Protein AF-A0AAF0WCH6-F1 (afdb_monomer_lite)

InterPro domains:
  IPR052035 Zinc finger BED domain-containing [PTHR46481] (7-93)

Secondary structure (DSSP, 8-state):
----------------HHHHHHHHHHHHHHTT--GGGGG-HHHHHHHHHH-TT-----HHHHHHHHHHHHHHHHHHHHHHHHT--S--------

Sequence (94 aa):
MGSSSGGLTVRNGMFDPKIFRDLVTSAMIRHNLPLKFVEYEGIREAFLYAHPQATLVSRNTLRADILACYKSERKKLFNMLQNFSGRVCLTSDQ

Radius of gyration: 18.26 Å; chains: 1; bounding box: 48×44×44 Å

Foldseek 3Di:
DDPPPPPPPPPPDPDDLVVVLVVVLVVCVVVVNDLCQLVPPVNVVVQCVVPVPNPSDHSVRSVVVNVVVVVVVVVVVVVVVVPDPDDDDDDDDD

Organism: Daucus carota subsp. sativus (NCBI:txid79200)

Structure (mmCIF, N/CA/C/O backbone):
data_AF-A0AAF0WCH6-F1
#
_entry.id   AF-A0AAF0WCH6-F1
#
loop_
_atom_site.group_PDB
_atom_site.id
_atom_site.type_symbol
_atom_site.label_atom_id
_atom_site.label_alt_id
_atom_site.label_comp_id
_atom_site.label_asym_id
_atom_site.label_entity_id
_atom_site.label_seq_id
_atom_site.pdbx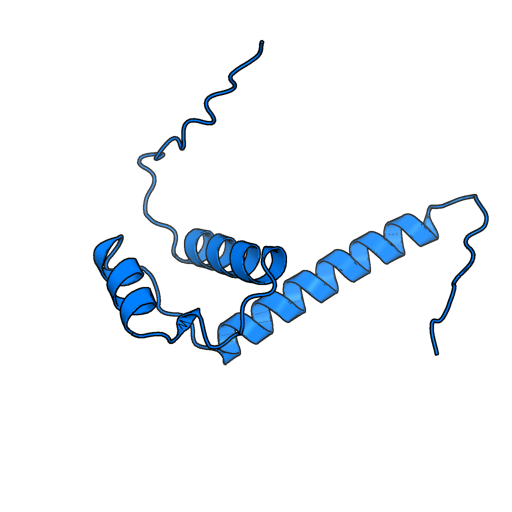_PDB_ins_code
_atom_site.Cartn_x
_atom_site.Cartn_y
_atom_site.Cartn_z
_atom_site.occupancy
_atom_site.B_iso_or_equiv
_atom_site.auth_seq_id
_atom_site.auth_comp_id
_atom_site.auth_asym_id
_atom_site.auth_atom_id
_atom_site.pdbx_PDB_model_num
ATOM 1 N N . MET A 1 1 ? -5.335 35.608 -8.524 1.00 36.94 1 MET A N 1
ATOM 2 C CA . MET A 1 1 ? -5.463 34.263 -9.121 1.00 36.94 1 MET A CA 1
ATOM 3 C C . MET A 1 1 ? -4.151 33.535 -8.892 1.00 36.94 1 MET A C 1
ATOM 5 O O . MET A 1 1 ? -3.161 33.866 -9.528 1.00 36.94 1 MET A O 1
ATOM 9 N N . GLY A 1 2 ? -4.105 32.672 -7.876 1.00 39.06 2 GLY A N 1
ATOM 10 C CA . GLY A 1 2 ? -2.899 31.940 -7.500 1.00 39.06 2 GLY A CA 1
ATOM 11 C C . GLY A 1 2 ? -2.808 30.642 -8.286 1.00 39.06 2 GLY A C 1
ATOM 12 O O . GLY A 1 2 ? -3.455 29.665 -7.927 1.00 39.06 2 GLY A O 1
ATOM 13 N N . SER A 1 3 ? -2.011 30.634 -9.349 1.00 43.69 3 SER A N 1
ATOM 14 C CA . SER A 1 3 ? -1.589 29.395 -9.997 1.00 43.69 3 SER A CA 1
ATOM 15 C C . SER A 1 3 ? -0.369 28.874 -9.247 1.00 43.69 3 SER A C 1
ATOM 17 O O . SER A 1 3 ? 0.770 29.190 -9.582 1.00 43.69 3 SER A O 1
ATOM 19 N N . SER A 1 4 ? -0.605 28.109 -8.182 1.00 43.50 4 SER A N 1
ATOM 20 C CA . SER A 1 4 ? 0.439 27.296 -7.564 1.00 43.50 4 SER A CA 1
ATOM 21 C C . SER A 1 4 ? 0.724 26.119 -8.489 1.00 43.50 4 SER A C 1
ATOM 23 O O . SER A 1 4 ? 0.128 25.050 -8.370 1.00 43.50 4 SER A O 1
ATOM 25 N N . SER A 1 5 ? 1.631 26.339 -9.437 1.00 47.66 5 SER A N 1
ATOM 26 C CA . SER A 1 5 ? 2.309 25.276 -10.167 1.00 47.66 5 SER A CA 1
ATOM 27 C C . SER A 1 5 ? 3.061 24.429 -9.146 1.00 47.66 5 SER A C 1
ATOM 29 O O . SER A 1 5 ? 4.169 24.765 -8.730 1.00 47.66 5 SER A O 1
ATOM 31 N N . GLY A 1 6 ? 2.418 23.356 -8.686 1.00 45.75 6 GLY A N 1
ATOM 32 C CA . GLY A 1 6 ? 3.041 22.307 -7.894 1.00 45.75 6 GLY A CA 1
ATOM 33 C C . GLY A 1 6 ? 4.069 21.597 -8.759 1.00 45.75 6 GLY A C 1
ATOM 34 O O . GLY A 1 6 ? 3.779 20.560 -9.348 1.00 45.75 6 GLY A O 1
ATOM 35 N N . GLY A 1 7 ? 5.252 22.197 -8.882 1.00 34.41 7 GLY A N 1
ATOM 36 C CA . GLY A 1 7 ? 6.397 21.577 -9.519 1.00 34.41 7 GLY A CA 1
ATOM 37 C C . GLY A 1 7 ? 6.696 20.273 -8.796 1.00 34.41 7 GLY A C 1
ATOM 38 O O . GLY A 1 7 ? 7.090 20.276 -7.628 1.00 34.41 7 GLY A O 1
ATOM 39 N N . LEU A 1 8 ? 6.495 19.153 -9.489 1.00 45.25 8 LEU A N 1
ATOM 40 C CA . LEU A 1 8 ? 7.072 17.874 -9.108 1.00 45.25 8 LEU A CA 1
ATOM 41 C C . LEU A 1 8 ? 8.585 18.049 -9.202 1.00 45.25 8 LEU A C 1
ATOM 43 O O . LEU A 1 8 ? 9.195 17.856 -10.249 1.00 45.25 8 LEU A O 1
ATOM 47 N N . THR A 1 9 ? 9.186 18.508 -8.108 1.00 42.69 9 THR A N 1
ATOM 48 C CA . THR A 1 9 ? 10.633 18.487 -7.949 1.00 42.69 9 THR A CA 1
ATOM 49 C C . THR A 1 9 ? 11.045 17.020 -8.006 1.00 42.69 9 THR A C 1
ATOM 51 O O . THR A 1 9 ? 10.886 16.282 -7.035 1.00 42.69 9 THR A O 1
ATOM 54 N N . VAL A 1 10 ? 11.534 16.568 -9.166 1.00 54.12 10 VAL A N 1
ATOM 55 C CA . VAL A 1 10 ? 12.361 15.363 -9.254 1.00 54.12 10 VAL A CA 1
ATOM 56 C C . VAL A 1 10 ? 13.612 15.699 -8.462 1.00 54.12 10 VAL A C 1
ATOM 58 O O . VAL A 1 10 ? 14.559 16.324 -8.933 1.00 54.12 10 VAL A O 1
ATOM 61 N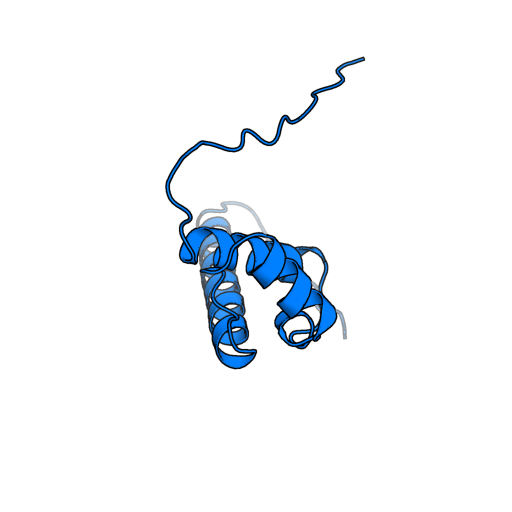 N . ARG A 1 11 ? 13.552 15.388 -7.171 1.00 56.75 11 ARG A N 1
ATOM 62 C CA . ARG A 1 11 ? 14.722 15.371 -6.313 1.00 56.75 11 ARG A CA 1
ATOM 63 C C . ARG A 1 11 ? 15.602 14.287 -6.912 1.00 56.75 11 ARG A C 1
ATOM 65 O O . ARG A 1 11 ? 15.167 13.143 -6.995 1.00 56.75 11 ARG A O 1
ATOM 72 N N . ASN A 1 12 ? 16.804 14.651 -7.342 1.00 62.75 12 ASN A N 1
ATOM 73 C CA . ASN A 1 12 ? 17.848 13.742 -7.816 1.00 62.75 12 ASN A CA 1
ATOM 74 C C . ASN A 1 12 ? 18.389 12.861 -6.661 1.00 62.75 12 ASN A C 1
ATOM 76 O O . ASN A 1 12 ? 19.590 12.775 -6.423 1.00 62.75 12 ASN A O 1
ATOM 80 N N . GLY A 1 13 ? 17.488 12.271 -5.877 1.00 60.22 13 GLY A N 1
ATOM 81 C CA . GLY A 1 13 ? 17.762 11.311 -4.824 1.00 60.22 13 GLY A CA 1
ATOM 82 C C . GLY A 1 13 ? 17.524 9.917 -5.378 1.00 60.22 13 GLY A C 1
ATOM 83 O O . GLY A 1 13 ? 16.604 9.711 -6.166 1.00 60.22 13 GLY A O 1
ATOM 84 N N . MET A 1 14 ? 18.384 8.984 -4.990 1.00 72.12 14 MET A N 1
ATOM 85 C CA . MET A 1 14 ? 18.286 7.565 -5.324 1.00 72.12 14 MET A CA 1
ATOM 86 C C . MET A 1 14 ? 16.830 7.085 -5.279 1.00 72.12 14 MET A C 1
ATOM 88 O O . MET A 1 14 ? 16.105 7.382 -4.329 1.00 72.12 14 MET A O 1
ATOM 92 N N . PHE A 1 15 ? 16.405 6.367 -6.318 1.00 78.19 15 PHE A N 1
ATOM 93 C CA . PHE A 1 15 ? 15.077 5.773 -6.365 1.00 78.19 15 PHE A CA 1
ATOM 94 C C . PHE A 1 15 ? 14.869 4.881 -5.139 1.00 78.19 15 PHE A C 1
ATOM 96 O O . PHE A 1 15 ? 15.588 3.899 -4.953 1.00 78.19 15 PHE A O 1
ATOM 103 N N . ASP A 1 16 ? 13.883 5.226 -4.313 1.00 83.50 16 ASP A N 1
ATOM 104 C CA . ASP A 1 16 ? 13.478 4.398 -3.186 1.00 83.50 16 ASP A CA 1
ATOM 105 C C . ASP A 1 16 ? 12.229 3.587 -3.583 1.00 83.50 16 ASP A C 1
ATOM 107 O O . ASP A 1 16 ? 11.136 4.160 -3.721 1.00 83.50 16 ASP A O 1
ATOM 111 N N . PRO A 1 17 ? 12.348 2.255 -3.752 1.00 82.00 17 PRO A N 1
ATOM 112 C CA . PRO A 1 17 ? 11.218 1.400 -4.103 1.00 82.00 17 PRO A CA 1
ATOM 113 C C . PRO A 1 17 ? 10.096 1.457 -3.059 1.00 82.00 17 PRO A C 1
ATOM 115 O O . PRO A 1 17 ? 8.929 1.238 -3.398 1.00 82.00 17 PRO A O 1
ATOM 118 N N . LYS A 1 18 ? 10.409 1.788 -1.800 1.00 83.25 18 LYS A N 1
ATOM 119 C CA . LYS A 1 18 ? 9.408 1.955 -0.749 1.00 83.25 18 LYS A CA 1
ATOM 120 C C . LYS A 1 18 ? 8.568 3.210 -0.975 1.00 83.25 18 LYS A C 1
ATOM 122 O O . LYS A 1 18 ? 7.347 3.134 -0.872 1.00 83.25 18 LYS A O 1
ATOM 127 N N . ILE A 1 19 ? 9.189 4.338 -1.326 1.00 85.94 19 ILE A N 1
ATOM 128 C CA . ILE A 1 19 ? 8.462 5.587 -1.612 1.00 85.94 19 ILE A CA 1
ATOM 129 C C . ILE A 1 19 ? 7.555 5.395 -2.829 1.00 85.94 19 ILE A C 1
ATOM 131 O O . ILE A 1 19 ? 6.386 5.777 -2.797 1.00 85.94 19 ILE A O 1
ATOM 135 N N . PHE A 1 20 ? 8.064 4.748 -3.879 1.00 86.56 20 PHE A N 1
ATOM 136 C CA . PHE A 1 20 ? 7.269 4.407 -5.057 1.00 86.56 20 PHE A CA 1
ATOM 137 C C . PHE A 1 20 ? 6.038 3.558 -4.694 1.00 86.56 20 PHE A C 1
ATOM 139 O O . PHE A 1 20 ? 4.914 3.880 -5.082 1.00 86.56 20 PHE A O 1
ATOM 146 N N . ARG A 1 21 ? 6.229 2.513 -3.883 1.00 86.00 21 ARG A N 1
ATOM 147 C CA . ARG A 1 21 ? 5.144 1.648 -3.403 1.00 86.00 21 ARG A CA 1
ATOM 148 C C . ARG A 1 21 ? 4.113 2.403 -2.563 1.00 86.00 21 ARG A C 1
ATOM 150 O O . ARG A 1 21 ? 2.913 2.200 -2.759 1.00 86.00 21 ARG A O 1
ATOM 157 N N . ASP A 1 22 ? 4.555 3.281 -1.666 1.00 86.44 22 ASP A N 1
ATOM 158 C CA . ASP A 1 22 ? 3.668 4.096 -0.830 1.00 86.44 22 ASP A CA 1
ATOM 159 C C . ASP A 1 22 ? 2.827 5.061 -1.698 1.00 86.44 22 ASP A C 1
ATOM 161 O O . ASP A 1 22 ? 1.624 5.215 -1.469 1.00 86.44 22 ASP A O 1
ATOM 165 N N . LEU A 1 23 ? 3.414 5.641 -2.755 1.00 87.62 23 LEU A N 1
ATOM 166 C CA . LEU A 1 23 ? 2.704 6.489 -3.724 1.00 87.62 23 LEU A CA 1
ATOM 167 C C . LEU A 1 23 ? 1.640 5.714 -4.512 1.00 87.62 23 LEU A C 1
ATOM 169 O O . LEU A 1 23 ? 0.498 6.169 -4.601 1.00 87.62 23 LEU A O 1
ATOM 173 N N . VAL A 1 24 ? 1.983 4.536 -5.042 1.00 87.56 24 VAL A N 1
ATOM 174 C CA . VAL A 1 24 ? 1.031 3.676 -5.769 1.00 87.56 24 VAL A CA 1
ATOM 175 C C . VAL A 1 24 ? -0.113 3.247 -4.850 1.00 87.56 24 VAL A C 1
ATOM 177 O O . VAL A 1 24 ? -1.281 3.368 -5.216 1.00 87.56 24 VAL A O 1
ATOM 180 N N . THR A 1 25 ? 0.200 2.820 -3.626 1.00 87.25 25 THR A N 1
ATOM 181 C CA . THR A 1 25 ? -0.803 2.418 -2.628 1.00 87.25 25 THR A CA 1
ATOM 182 C C . THR A 1 25 ? -1.751 3.571 -2.296 1.00 87.25 25 THR A C 1
ATOM 184 O O . THR A 1 25 ? -2.970 3.395 -2.290 1.00 87.25 25 THR A O 1
ATOM 187 N N . SER A 1 26 ? -1.210 4.775 -2.086 1.00 87.88 26 SER A N 1
ATOM 188 C CA . SER A 1 26 ? -1.993 5.988 -1.829 1.00 87.88 26 SER A CA 1
ATOM 189 C C . SER A 1 26 ? -2.911 6.345 -3.001 1.00 87.88 26 SER A C 1
ATOM 191 O O . SER A 1 26 ? -4.087 6.648 -2.787 1.00 87.88 26 SER A O 1
ATOM 193 N N . ALA A 1 27 ? -2.419 6.251 -4.240 1.00 88.94 27 ALA A N 1
ATOM 194 C CA . ALA A 1 27 ? -3.227 6.484 -5.435 1.00 88.94 27 ALA A CA 1
ATOM 195 C C . ALA A 1 27 ? -4.388 5.484 -5.537 1.00 88.94 27 ALA A C 1
ATOM 197 O O . ALA A 1 27 ? -5.524 5.877 -5.801 1.00 88.94 27 ALA A O 1
ATOM 198 N N . MET A 1 28 ? -4.134 4.205 -5.255 1.00 90.00 28 MET A N 1
ATOM 199 C CA . MET A 1 28 ? -5.172 3.176 -5.290 1.00 90.00 28 MET A CA 1
ATOM 200 C C . MET A 1 28 ? -6.253 3.381 -4.234 1.00 90.00 28 MET A C 1
ATOM 202 O O . MET A 1 28 ? -7.429 3.253 -4.562 1.00 90.00 28 MET A O 1
ATOM 206 N N . ILE A 1 29 ? -5.879 3.743 -3.002 1.00 88.69 29 ILE A N 1
ATOM 207 C CA . ILE A 1 29 ? -6.842 4.062 -1.937 1.00 88.69 29 ILE A CA 1
ATOM 208 C C . ILE A 1 29 ? -7.662 5.300 -2.319 1.00 88.69 29 ILE A C 1
ATOM 210 O O . ILE A 1 29 ? -8.887 5.275 -2.243 1.00 88.69 29 ILE A O 1
ATOM 214 N N . ARG A 1 30 ? -6.998 6.374 -2.767 1.00 90.00 30 ARG A N 1
ATOM 215 C CA . ARG A 1 30 ? -7.641 7.660 -3.080 1.00 90.00 30 ARG A CA 1
ATOM 216 C C . ARG A 1 30 ? -8.649 7.556 -4.224 1.00 90.00 30 ARG A C 1
ATOM 218 O O . ARG A 1 30 ? -9.676 8.224 -4.187 1.00 90.00 30 ARG A O 1
ATOM 225 N N . HIS A 1 31 ? -8.352 6.733 -5.226 1.00 90.00 31 HIS A N 1
ATOM 226 C CA . HIS A 1 31 ? -9.195 6.555 -6.409 1.00 90.00 31 HIS A CA 1
ATOM 227 C C . HIS A 1 31 ? -10.020 5.263 -6.383 1.00 90.00 31 HIS A C 1
ATOM 229 O O . HIS A 1 31 ? -10.645 4.928 -7.385 1.00 90.00 31 HIS A O 1
ATOM 235 N N . ASN A 1 32 ? -10.024 4.542 -5.257 1.00 87.44 32 ASN A N 1
ATOM 236 C CA . ASN A 1 32 ? -10.716 3.264 -5.087 1.00 87.44 32 ASN A CA 1
ATOM 237 C C . ASN A 1 32 ? -10.437 2.269 -6.236 1.00 87.44 32 ASN A C 1
ATOM 239 O O . ASN A 1 32 ? -11.342 1.625 -6.771 1.00 87.44 32 ASN A O 1
ATOM 243 N N . LEU A 1 33 ? -9.172 2.181 -6.658 1.00 88.56 33 LEU A N 1
ATOM 244 C CA . LEU A 1 33 ? -8.771 1.337 -7.783 1.00 88.56 33 LEU A CA 1
ATOM 245 C C . LEU A 1 33 ? -8.787 -0.147 -7.392 1.00 88.56 33 LEU A C 1
ATOM 247 O O . LEU A 1 33 ? -8.423 -0.504 -6.265 1.00 88.56 33 LEU A O 1
ATOM 251 N N . PRO A 1 34 ? -9.133 -1.049 -8.329 1.00 87.88 34 PRO A N 1
ATOM 252 C CA . PRO A 1 34 ? -9.099 -2.477 -8.064 1.00 87.88 34 PRO A CA 1
ATOM 253 C C . PRO A 1 34 ? -7.668 -2.928 -7.780 1.00 87.88 34 PRO A C 1
ATOM 255 O O . PRO A 1 34 ? -6.727 -2.521 -8.452 1.00 87.88 34 PRO A O 1
ATOM 258 N N . LEU A 1 35 ? -7.503 -3.877 -6.859 1.00 84.50 35 LEU A N 1
ATOM 259 C CA . LEU A 1 35 ? -6.189 -4.436 -6.509 1.00 84.50 35 LEU A CA 1
ATOM 260 C C . LEU A 1 35 ? -5.447 -5.070 -7.698 1.00 84.50 35 LEU A C 1
ATOM 262 O O . LEU A 1 35 ? -4.232 -5.224 -7.650 1.00 84.50 35 LEU A O 1
ATOM 266 N N . LYS A 1 36 ? -6.176 -5.430 -8.761 1.00 86.75 36 LYS A N 1
ATOM 267 C CA . LYS A 1 36 ? -5.617 -5.911 -10.032 1.00 86.75 36 LYS A CA 1
ATOM 268 C C . LYS A 1 36 ? -4.838 -4.839 -10.802 1.00 86.75 36 LYS A C 1
ATOM 270 O O . LYS A 1 36 ? -4.064 -5.198 -11.678 1.00 86.75 36 LYS A O 1
ATOM 275 N N . PHE A 1 37 ? -5.014 -3.559 -10.475 1.00 87.44 37 PHE A N 1
ATOM 276 C CA . PHE A 1 37 ? -4.388 -2.430 -11.165 1.00 87.44 37 PHE A CA 1
ATOM 277 C C . PHE A 1 37 ? -2.866 -2.576 -11.295 1.00 87.44 37 PHE A C 1
ATOM 279 O O . PHE A 1 37 ? -2.322 -2.370 -12.373 1.00 87.44 37 PHE A O 1
ATOM 286 N N . VAL A 1 38 ? -2.185 -3.015 -10.230 1.00 84.31 38 VAL A N 1
ATOM 287 C CA . VAL A 1 38 ? -0.719 -3.203 -10.220 1.00 84.31 38 VAL A CA 1
ATOM 288 C C . VAL A 1 38 ? -0.235 -4.425 -11.010 1.00 84.31 38 VAL A C 1
ATOM 290 O O . VAL A 1 38 ? 0.966 -4.612 -11.194 1.00 84.31 38 VAL A O 1
ATOM 293 N N . GLU A 1 39 ? -1.153 -5.278 -11.464 1.00 85.69 39 GLU A N 1
ATOM 294 C CA . GLU A 1 39 ? -0.852 -6.479 -12.248 1.00 85.69 39 GLU A CA 1
ATOM 295 C C . GLU A 1 39 ? -1.193 -6.321 -13.728 1.00 85.69 39 GLU A C 1
ATOM 297 O O . GLU A 1 39 ? -0.858 -7.209 -14.510 1.00 85.69 39 GLU A O 1
ATOM 302 N N . TYR A 1 40 ? -1.842 -5.221 -14.120 1.00 89.44 40 TYR A N 1
ATOM 303 C CA . TYR A 1 40 ? -2.110 -4.933 -15.523 1.00 89.44 40 TYR A CA 1
ATOM 304 C C . TYR A 1 40 ? -0.796 -4.771 -16.279 1.00 89.44 40 TYR A C 1
ATOM 306 O O . TYR A 1 40 ? 0.075 -4.016 -15.855 1.00 89.44 40 TYR A O 1
ATOM 314 N N . GLU A 1 41 ? -0.668 -5.477 -17.399 1.00 88.38 41 GLU A N 1
ATOM 315 C CA . GLU A 1 41 ? 0.561 -5.536 -18.193 1.00 88.38 41 GLU A CA 1
ATOM 316 C C . GLU A 1 41 ? 1.051 -4.137 -18.577 1.00 88.38 41 GLU A C 1
ATOM 318 O O . GLU A 1 41 ? 2.138 -3.754 -18.159 1.00 88.38 41 GLU A O 1
ATOM 323 N N . GLY A 1 42 ? 0.184 -3.308 -19.169 1.00 89.12 42 GLY A N 1
ATOM 324 C CA . GLY A 1 42 ? 0.542 -1.932 -19.528 1.00 89.12 42 GLY A CA 1
ATOM 325 C C . GLY A 1 42 ? 0.940 -1.047 -18.338 1.00 89.12 42 GLY A C 1
ATOM 326 O O . GLY A 1 42 ? 1.758 -0.144 -18.486 1.00 89.12 42 GLY A O 1
ATOM 327 N N . ILE A 1 43 ? 0.423 -1.314 -17.132 1.00 88.88 43 ILE A N 1
ATOM 328 C CA . ILE A 1 43 ? 0.847 -0.605 -15.913 1.00 88.88 43 ILE A CA 1
ATOM 329 C C . ILE A 1 43 ? 2.231 -1.083 -15.467 1.00 88.88 43 ILE A C 1
ATOM 331 O O . ILE A 1 43 ? 3.071 -0.271 -15.082 1.00 88.88 43 ILE A O 1
ATOM 335 N N . ARG A 1 44 ? 2.497 -2.391 -15.546 1.00 87.25 44 ARG A N 1
ATOM 336 C CA . ARG A 1 44 ? 3.813 -2.961 -15.239 1.00 87.25 44 ARG A CA 1
ATOM 337 C C . ARG A 1 44 ? 4.873 -2.466 -16.213 1.00 87.25 44 ARG A C 1
ATOM 339 O O . ARG A 1 44 ? 5.942 -2.061 -15.769 1.00 87.25 44 ARG A O 1
ATOM 346 N N . GLU A 1 45 ? 4.560 -2.445 -17.503 1.00 88.56 45 GLU A N 1
ATOM 347 C CA . GLU A 1 45 ? 5.426 -1.896 -18.544 1.00 88.56 45 GLU A CA 1
ATOM 348 C C . GLU A 1 45 ? 5.696 -0.410 -18.310 1.00 88.56 45 GLU A C 1
ATOM 350 O O . GLU A 1 45 ? 6.852 0.004 -18.322 1.00 88.56 45 GLU A O 1
ATOM 355 N N . ALA A 1 46 ? 4.664 0.382 -17.997 1.00 88.31 46 ALA A N 1
ATOM 356 C CA . ALA A 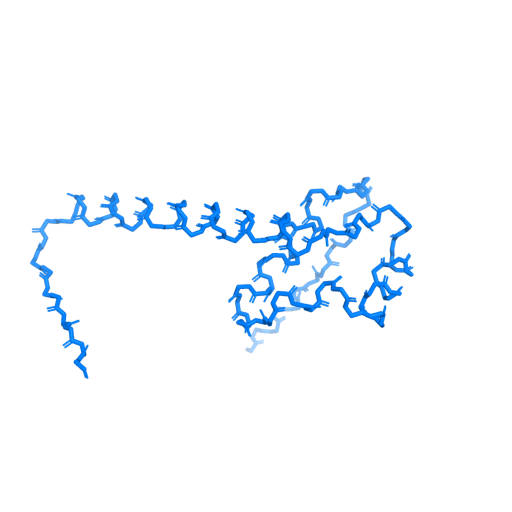1 46 ? 4.831 1.798 -17.679 1.00 88.31 46 ALA A CA 1
ATOM 357 C C . ALA A 1 46 ? 5.735 2.023 -16.452 1.00 88.31 46 ALA A C 1
ATOM 359 O O . ALA A 1 46 ? 6.591 2.909 -16.468 1.00 88.31 46 ALA A O 1
ATOM 360 N N . PHE A 1 47 ? 5.583 1.218 -15.395 1.00 87.06 47 PHE A N 1
ATOM 361 C CA . PHE A 1 47 ? 6.424 1.313 -14.200 1.00 87.06 47 PHE A CA 1
ATOM 362 C C . PHE A 1 47 ? 7.874 0.897 -14.459 1.00 87.06 47 PHE A C 1
ATOM 364 O O . PHE A 1 47 ? 8.785 1.587 -14.003 1.00 87.06 47 PHE A O 1
ATOM 371 N N . LEU A 1 48 ? 8.095 -0.181 -15.215 1.00 85.88 48 LEU A N 1
ATOM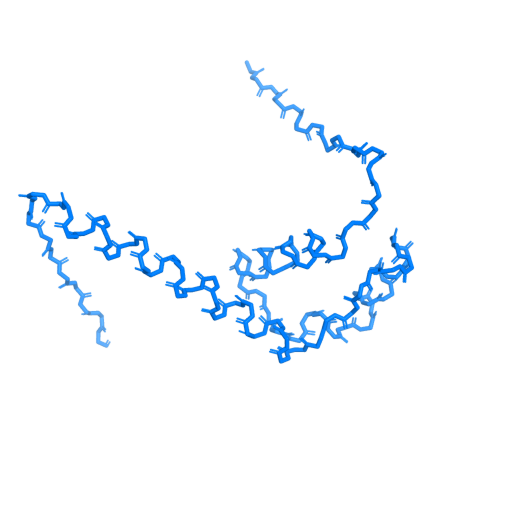 372 C CA . LEU A 1 48 ? 9.436 -0.632 -15.599 1.00 85.88 48 LEU A CA 1
ATOM 373 C C . LEU A 1 48 ? 10.129 0.358 -16.540 1.00 85.88 48 LEU A C 1
ATOM 375 O O . LEU A 1 48 ? 11.325 0.602 -16.388 1.00 85.88 48 LEU A O 1
ATOM 379 N N . TYR A 1 49 ? 9.379 0.956 -17.470 1.00 87.19 49 TYR A N 1
ATOM 380 C CA . TYR A 1 49 ? 9.871 2.017 -18.345 1.00 87.19 49 TYR A CA 1
ATOM 381 C C . TYR A 1 49 ? 10.290 3.256 -17.545 1.00 87.19 49 TYR A C 1
ATOM 383 O O . TYR A 1 49 ? 11.332 3.846 -17.820 1.00 87.19 49 TYR A O 1
ATOM 391 N N . ALA A 1 50 ? 9.505 3.636 -16.531 1.00 85.38 50 ALA A N 1
ATOM 392 C CA . ALA A 1 50 ? 9.819 4.779 -15.681 1.00 85.38 50 ALA A CA 1
ATOM 393 C C . ALA A 1 50 ? 11.064 4.541 -14.811 1.00 85.38 50 ALA A C 1
ATOM 395 O O . ALA A 1 50 ? 11.885 5.446 -14.658 1.00 85.38 50 ALA A O 1
ATOM 396 N N . HIS A 1 51 ? 11.209 3.347 -14.225 1.00 81.19 51 HIS A N 1
ATOM 397 C CA . HIS A 1 51 ? 12.414 2.975 -13.491 1.00 81.19 51 HIS A CA 1
ATOM 398 C C . HIS A 1 51 ? 12.599 1.444 -13.429 1.00 81.19 51 HIS A C 1
ATOM 400 O O . HIS A 1 51 ? 11.735 0.754 -12.886 1.00 81.19 51 HIS A O 1
ATOM 406 N N . PRO A 1 52 ? 13.756 0.885 -13.842 1.00 78.12 52 PRO A N 1
ATOM 407 C CA . PRO A 1 52 ? 13.974 -0.569 -13.871 1.00 78.12 52 PRO A CA 1
ATOM 408 C C . PRO A 1 52 ? 13.870 -1.255 -12.502 1.00 78.12 52 PRO A C 1
ATOM 410 O O . PRO A 1 52 ? 13.555 -2.436 -12.410 1.00 78.12 52 PRO A O 1
ATOM 413 N N . GLN A 1 53 ? 14.150 -0.518 -11.421 1.00 71.81 53 GLN A N 1
ATOM 414 C CA . GLN A 1 53 ? 14.063 -1.030 -10.047 1.00 71.81 53 GLN A CA 1
ATOM 415 C C . GLN A 1 53 ? 12.669 -0.870 -9.420 1.00 71.81 53 GLN A C 1
ATOM 417 O O . GLN A 1 53 ? 12.495 -1.200 -8.244 1.00 71.81 53 GLN A O 1
ATOM 422 N N . ALA A 1 54 ? 11.681 -0.350 -10.160 1.00 72.69 54 ALA A N 1
ATOM 423 C CA . ALA A 1 54 ? 10.305 -0.257 -9.688 1.00 72.69 54 ALA A CA 1
ATOM 424 C C . ALA A 1 54 ? 9.775 -1.665 -9.409 1.00 72.69 54 ALA A C 1
ATOM 426 O O . ALA A 1 54 ? 9.397 -2.417 -10.305 1.00 72.69 54 ALA A O 1
ATOM 427 N N . THR A 1 55 ? 9.816 -2.056 -8.136 1.00 70.06 55 THR A N 1
ATOM 428 C CA . THR A 1 55 ? 9.479 -3.412 -7.728 1.00 70.06 55 THR A CA 1
ATOM 429 C C . THR A 1 55 ? 7.987 -3.615 -7.952 1.00 70.06 55 THR A C 1
ATOM 431 O O . THR A 1 55 ? 7.158 -2.988 -7.290 1.00 70.06 55 THR A O 1
ATOM 434 N N . LEU A 1 56 ? 7.641 -4.485 -8.898 1.00 68.88 56 LEU A N 1
ATOM 435 C CA . LEU A 1 56 ? 6.260 -4.833 -9.206 1.00 68.88 56 LEU A CA 1
ATOM 436 C C . LEU A 1 56 ? 5.668 -5.613 -8.029 1.00 68.88 56 LEU A C 1
ATOM 438 O O . LEU A 1 56 ? 5.816 -6.830 -7.920 1.00 68.88 56 LEU A O 1
ATOM 442 N N . VAL A 1 57 ? 5.029 -4.897 -7.107 1.00 73.69 57 VAL A N 1
ATOM 443 C CA . VAL A 1 57 ? 4.400 -5.495 -5.930 1.00 73.69 57 VAL A CA 1
ATOM 444 C C . VAL A 1 57 ? 3.257 -6.420 -6.334 1.00 73.69 57 VAL A C 1
ATOM 446 O O . VAL A 1 57 ? 2.467 -6.126 -7.230 1.00 73.69 57 VAL A O 1
ATOM 449 N N . SER A 1 58 ? 3.160 -7.562 -5.653 1.00 78.50 58 SER A N 1
ATOM 450 C CA . SER A 1 58 ? 2.031 -8.469 -5.842 1.00 78.50 58 SER A CA 1
ATOM 451 C C . SER A 1 58 ? 0.752 -7.872 -5.253 1.00 78.50 58 SER A C 1
ATOM 453 O O . SER A 1 58 ? 0.786 -7.070 -4.313 1.00 78.50 58 SER A O 1
ATOM 455 N N . ARG A 1 59 ? -0.400 -8.357 -5.724 1.00 82.75 59 ARG A N 1
ATOM 456 C CA . ARG A 1 59 ? -1.706 -8.036 -5.136 1.00 82.75 59 ARG A CA 1
ATOM 457 C C . ARG A 1 59 ? -1.756 -8.287 -3.625 1.00 82.75 59 ARG A C 1
ATOM 459 O O . ARG A 1 59 ? -2.416 -7.551 -2.897 1.00 82.75 59 ARG A O 1
ATOM 466 N N . ASN A 1 60 ? -1.080 -9.332 -3.148 1.00 82.75 60 ASN A N 1
ATOM 467 C CA . ASN A 1 60 ? -1.083 -9.723 -1.736 1.00 82.75 60 ASN A CA 1
ATOM 468 C C . ASN A 1 60 ? -0.286 -8.738 -0.882 1.00 82.75 60 ASN A C 1
ATOM 470 O O . ASN A 1 60 ? -0.731 -8.334 0.189 1.00 82.75 60 ASN A O 1
ATOM 474 N N . THR A 1 61 ? 0.864 -8.318 -1.400 1.00 82.75 61 THR A N 1
ATOM 475 C CA . THR A 1 61 ? 1.726 -7.304 -0.797 1.00 82.75 61 THR A CA 1
ATOM 476 C C . THR A 1 61 ? 0.979 -5.976 -0.666 1.00 82.75 61 THR A C 1
ATOM 478 O O . THR A 1 61 ? 0.886 -5.424 0.426 1.00 82.75 61 THR A O 1
ATOM 481 N N . LEU A 1 62 ? 0.335 -5.539 -1.750 1.00 84.19 62 LEU A N 1
ATOM 482 C CA . LEU A 1 62 ? -0.471 -4.323 -1.769 1.00 84.19 62 LEU A CA 1
ATOM 483 C C . LEU A 1 62 ? -1.683 -4.404 -0.825 1.00 84.19 62 LEU A C 1
ATOM 485 O O . LEU A 1 62 ? -1.998 -3.443 -0.128 1.00 84.19 62 LEU A O 1
ATOM 489 N N . ARG A 1 63 ? -2.362 -5.557 -0.755 1.00 86.50 63 ARG A N 1
ATOM 490 C CA . ARG A 1 63 ? -3.439 -5.780 0.225 1.00 86.50 63 ARG A CA 1
ATOM 491 C C . ARG A 1 63 ? -2.959 -5.570 1.654 1.00 86.50 63 ARG A C 1
ATOM 493 O O . ARG A 1 63 ? -3.675 -4.955 2.442 1.00 86.50 63 ARG A O 1
ATOM 500 N N . ALA A 1 64 ? -1.781 -6.094 1.987 1.00 87.94 64 ALA A N 1
ATOM 501 C CA . ALA A 1 64 ? -1.205 -5.932 3.313 1.00 87.94 64 ALA A CA 1
ATOM 502 C C . ALA A 1 64 ? -0.920 -4.453 3.622 1.00 87.94 64 ALA A C 1
ATOM 504 O O . ALA A 1 64 ? -1.242 -4.005 4.722 1.00 87.94 64 ALA A O 1
ATOM 505 N N . ASP A 1 65 ? -0.414 -3.684 2.651 1.00 85.88 65 ASP A N 1
ATOM 506 C CA . ASP A 1 65 ? -0.171 -2.245 2.827 1.00 85.88 65 ASP A CA 1
ATOM 507 C C . ASP A 1 65 ? -1.456 -1.455 3.009 1.00 85.88 65 ASP A C 1
ATOM 509 O O . ASP A 1 65 ? -1.563 -0.663 3.941 1.00 85.88 65 ASP A O 1
ATOM 513 N N . ILE A 1 66 ? -2.462 -1.702 2.169 1.00 87.44 66 ILE A N 1
ATOM 514 C CA . ILE A 1 66 ? -3.763 -1.035 2.280 1.00 87.44 66 ILE A CA 1
ATOM 515 C C . ILE A 1 66 ? -4.378 -1.323 3.651 1.00 87.44 66 ILE A C 1
ATOM 517 O O . ILE A 1 66 ? -4.882 -0.414 4.313 1.00 87.44 66 ILE A O 1
ATOM 521 N N . LEU A 1 67 ? -4.288 -2.569 4.123 1.00 90.31 67 LEU A N 1
ATOM 522 C CA . LEU A 1 67 ? -4.766 -2.942 5.449 1.00 90.31 67 LEU A CA 1
ATOM 523 C C . LEU A 1 67 ? -3.964 -2.256 6.566 1.00 90.31 67 LEU A C 1
ATOM 525 O O . LEU A 1 67 ? -4.545 -1.855 7.576 1.00 90.31 67 LEU A O 1
ATOM 529 N N . ALA A 1 68 ? -2.647 -2.110 6.409 1.00 89.38 68 ALA A N 1
ATOM 530 C CA . ALA A 1 68 ? -1.805 -1.387 7.357 1.00 89.38 68 ALA A CA 1
ATOM 531 C C . ALA A 1 68 ? -2.160 0.109 7.404 1.00 89.38 68 ALA A C 1
ATOM 533 O O . ALA A 1 68 ? -2.339 0.655 8.496 1.00 89.38 68 ALA A O 1
ATOM 534 N N . CYS A 1 69 ? -2.354 0.746 6.244 1.00 88.56 69 CYS A N 1
ATOM 535 C CA . CYS A 1 69 ? -2.852 2.117 6.135 1.00 88.56 69 CYS A CA 1
ATOM 536 C C . CYS A 1 69 ? -4.208 2.265 6.831 1.00 88.56 69 CYS A C 1
ATOM 538 O O . CYS A 1 69 ? -4.357 3.135 7.686 1.00 88.56 69 CYS A O 1
ATOM 540 N N . TYR A 1 70 ? -5.162 1.370 6.558 1.00 89.81 70 TYR A N 1
ATOM 541 C CA . TYR A 1 70 ? -6.472 1.378 7.211 1.00 89.81 70 TYR A CA 1
ATOM 542 C C . TYR A 1 70 ? -6.362 1.272 8.737 1.00 89.81 70 TYR A C 1
ATOM 544 O O . TYR A 1 70 ? -6.984 2.047 9.459 1.00 89.81 70 TYR A O 1
ATOM 552 N N . LYS A 1 71 ? -5.549 0.341 9.252 1.00 92.69 71 LYS A N 1
ATOM 553 C CA . LYS A 1 71 ? -5.338 0.181 10.701 1.00 92.69 71 LYS A CA 1
ATOM 554 C C . LYS A 1 71 ? -4.745 1.441 11.331 1.00 92.69 71 LYS A C 1
ATOM 556 O O . LYS A 1 71 ? -5.173 1.831 12.416 1.00 92.69 71 LYS A O 1
ATOM 561 N N . SER A 1 72 ? -3.783 2.070 10.656 1.00 90.94 72 SER A N 1
ATOM 562 C CA . SER A 1 72 ? -3.159 3.318 11.101 1.00 90.94 72 SER A CA 1
ATOM 563 C C . SER A 1 72 ? -4.173 4.463 11.154 1.00 90.94 72 SER A C 1
ATOM 565 O O . SER A 1 72 ? -4.341 5.081 1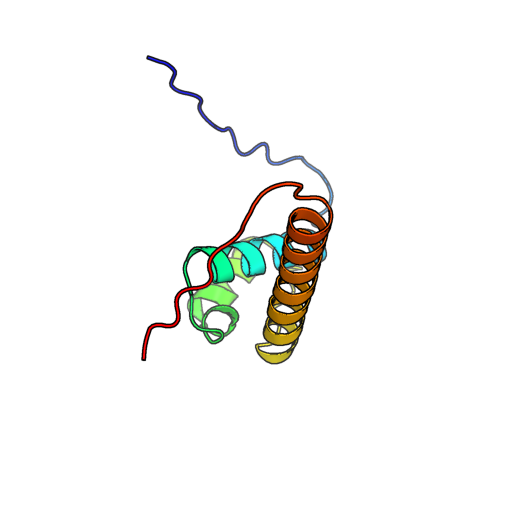2.205 1.00 90.94 72 SER A O 1
ATOM 567 N N . GLU A 1 73 ? -4.919 4.693 10.071 1.00 90.81 73 GLU A N 1
ATOM 568 C CA . GLU A 1 73 ? -5.939 5.747 10.006 1.00 90.81 73 GLU A CA 1
ATOM 569 C C . GLU A 1 73 ? -7.073 5.505 11.004 1.00 90.81 73 GLU A C 1
ATOM 571 O O . GLU A 1 73 ? -7.465 6.415 11.732 1.00 90.81 73 GLU A O 1
ATOM 576 N N . ARG A 1 74 ? -7.529 4.256 11.148 1.00 92.50 74 ARG A N 1
ATOM 577 C CA . ARG A 1 74 ? -8.496 3.874 12.180 1.00 92.50 74 ARG A CA 1
ATOM 578 C C . ARG A 1 74 ? -7.972 4.210 13.575 1.00 92.50 74 ARG A C 1
ATOM 580 O O . ARG A 1 74 ? -8.704 4.792 14.366 1.00 92.50 74 ARG A O 1
ATOM 587 N N . LYS A 1 75 ? -6.715 3.883 13.891 1.00 94.56 75 LYS A N 1
ATOM 588 C CA . LYS A 1 75 ? -6.117 4.209 15.196 1.00 94.56 75 LYS A CA 1
ATOM 589 C C . LYS A 1 75 ? -6.070 5.721 15.435 1.00 94.56 75 LYS A C 1
ATOM 591 O O . LYS A 1 75 ? -6.397 6.159 16.534 1.00 94.56 75 LYS A O 1
ATOM 596 N N . LYS A 1 76 ? -5.707 6.513 14.420 1.00 93.12 76 LYS A N 1
ATOM 597 C CA . LYS A 1 76 ? -5.722 7.984 14.503 1.00 93.12 76 LYS A CA 1
ATOM 598 C C . LYS A 1 76 ? -7.129 8.515 14.767 1.00 93.12 76 LYS A C 1
ATOM 600 O O . LYS A 1 76 ? -7.298 9.321 15.675 1.00 93.12 76 LYS A O 1
ATOM 605 N N . LEU A 1 77 ? -8.130 8.022 14.035 1.00 92.12 77 LEU A N 1
ATOM 606 C CA . LEU A 1 77 ? -9.538 8.377 14.236 1.00 92.12 77 LEU A CA 1
ATOM 607 C C . LEU A 1 77 ? -10.004 8.050 15.657 1.00 92.12 77 LEU A C 1
ATOM 609 O O . LEU A 1 77 ? -10.549 8.917 16.331 1.00 92.12 77 LEU A O 1
ATOM 613 N N . PHE A 1 78 ? -9.732 6.838 16.147 1.00 91.88 78 PHE A N 1
ATOM 614 C CA . PHE A 1 78 ? -10.076 6.451 17.518 1.00 91.88 78 PHE A CA 1
ATOM 615 C C . PHE A 1 78 ? -9.395 7.337 18.561 1.00 91.88 78 PHE A C 1
ATOM 617 O O . PHE A 1 78 ? -10.046 7.752 19.513 1.00 91.88 78 PHE A O 1
ATOM 624 N N . ASN A 1 79 ? -8.118 7.674 18.373 1.00 93.69 79 ASN A N 1
ATOM 625 C CA . ASN A 1 79 ? -7.416 8.579 19.278 1.00 93.69 79 ASN A CA 1
ATOM 626 C C . ASN A 1 79 ? -8.026 9.992 19.268 1.00 93.69 79 ASN A C 1
ATOM 628 O O . ASN A 1 79 ? -8.156 10.615 20.316 1.00 93.69 79 ASN A O 1
ATOM 632 N N . MET A 1 80 ? -8.432 10.504 18.103 1.00 92.50 80 MET A N 1
ATOM 633 C CA . MET A 1 80 ? -9.131 11.791 18.021 1.00 92.50 80 MET A CA 1
ATOM 634 C C . MET A 1 80 ? -10.484 11.747 18.734 1.00 92.50 80 MET A C 1
ATOM 636 O O . MET A 1 80 ? -10.799 12.665 19.481 1.00 92.50 80 MET A O 1
ATOM 640 N N . LEU A 1 81 ? -11.250 10.666 18.560 1.00 90.38 81 LEU A N 1
ATOM 641 C CA . LEU A 1 81 ? -12.539 10.479 19.231 1.00 90.38 81 LEU A CA 1
ATOM 642 C C . LEU A 1 81 ? -12.394 10.338 20.752 1.00 90.38 81 LEU A C 1
ATOM 644 O O . LEU A 1 81 ? -13.207 10.887 21.483 1.00 90.38 81 LEU A O 1
ATOM 648 N N . GLN A 1 82 ? -11.361 9.645 21.239 1.00 90.19 82 GLN A N 1
ATOM 649 C CA . GLN A 1 82 ? -11.098 9.518 22.679 1.00 90.19 82 GLN A CA 1
ATOM 650 C C . GLN A 1 82 ? -10.761 10.857 23.339 1.00 90.19 82 GLN A C 1
ATOM 652 O O . GLN A 1 82 ? -11.144 11.090 24.480 1.00 90.19 82 GLN A O 1
ATOM 657 N N . ASN A 1 83 ? -10.059 11.735 22.622 1.00 91.38 83 ASN A N 1
ATOM 658 C CA . ASN A 1 83 ? -9.697 13.064 23.114 1.00 91.38 83 ASN A CA 1
ATOM 659 C C . ASN A 1 83 ? -10.792 14.116 22.860 1.00 91.38 83 ASN A C 1
ATOM 661 O O . ASN A 1 83 ? -10.613 15.287 23.194 1.00 91.38 83 ASN A O 1
ATOM 665 N N . PHE A 1 84 ? -11.914 13.730 22.251 1.00 90.75 84 PHE A N 1
ATOM 666 C CA . PHE A 1 84 ? -13.010 14.638 21.949 1.00 90.75 84 PHE A CA 1
ATOM 667 C C . PHE A 1 84 ? -13.913 14.813 23.175 1.00 90.75 84 PHE A C 1
ATOM 669 O O . PHE A 1 84 ? -14.479 13.853 23.686 1.00 90.75 84 PHE A O 1
ATOM 676 N N . SER A 1 85 ? -14.081 16.053 23.635 1.00 87.12 85 SER A N 1
ATOM 677 C CA . SER A 1 85 ? -14.895 16.386 24.816 1.00 87.12 85 SER A CA 1
ATOM 678 C C . SER A 1 85 ? -16.388 16.596 24.518 1.00 87.12 85 SER A C 1
ATOM 680 O O . SER A 1 85 ? -17.165 16.881 25.428 1.00 87.12 85 SER A O 1
ATOM 682 N N . GLY A 1 86 ? -16.802 16.489 23.252 1.00 89.62 86 GLY A N 1
ATOM 683 C CA . GLY A 1 86 ? -18.188 16.672 22.819 1.00 89.62 86 GLY A CA 1
ATOM 684 C C . GLY A 1 86 ? -18.986 15.368 22.698 1.00 89.62 86 GLY A C 1
ATOM 685 O O . GLY A 1 86 ? -18.506 14.276 22.988 1.00 89.62 86 GLY A O 1
ATOM 686 N N . ARG A 1 87 ? -20.232 15.481 22.219 1.00 89.88 87 ARG A N 1
ATOM 687 C CA . ARG A 1 87 ? -21.101 14.330 21.912 1.00 89.88 87 ARG A CA 1
ATOM 688 C C . ARG A 1 87 ? -20.942 13.919 20.448 1.00 89.88 87 ARG A C 1
ATOM 690 O O . ARG A 1 87 ? -20.926 14.780 19.574 1.00 89.88 87 ARG A O 1
ATOM 697 N N . VAL A 1 88 ? -20.869 12.615 20.192 1.00 87.19 88 VAL A N 1
ATOM 698 C CA . VAL A 1 88 ? -20.806 12.023 18.847 1.00 87.19 88 VAL A CA 1
ATOM 699 C C . VAL A 1 88 ? -22.024 11.121 18.667 1.00 87.19 88 VAL A C 1
ATOM 701 O O . VAL A 1 88 ? -22.264 10.247 19.496 1.00 87.19 88 VAL A O 1
ATOM 704 N N . CYS A 1 89 ? -22.788 11.324 17.594 1.00 88.38 89 CYS A N 1
ATOM 705 C CA . CYS A 1 89 ? -23.893 10.445 17.212 1.00 88.38 89 CYS A CA 1
ATOM 706 C C . CYS A 1 89 ? -23.442 9.545 16.058 1.00 88.38 89 CYS A C 1
ATOM 708 O O . CYS A 1 89 ? -22.895 10.038 15.074 1.00 88.38 89 CYS A O 1
ATOM 710 N N . LEU A 1 90 ? -23.673 8.237 16.175 1.00 86.94 90 LEU A N 1
ATOM 711 C CA . LEU A 1 90 ? -23.416 7.272 15.107 1.00 86.94 90 LEU A CA 1
ATOM 712 C C . LEU A 1 90 ? -24.724 6.998 14.368 1.00 86.94 90 LEU A C 1
ATOM 714 O O . LEU A 1 90 ? -25.724 6.660 14.998 1.00 86.94 90 LEU A O 1
ATOM 718 N N . THR A 1 91 ? -24.716 7.125 13.046 1.00 89.25 91 THR A N 1
ATOM 719 C CA . THR A 1 91 ? -25.835 6.713 12.194 1.00 89.25 91 THR A CA 1
ATOM 720 C C . THR A 1 91 ? -25.444 5.438 11.461 1.00 89.25 91 THR A C 1
ATOM 722 O O . THR A 1 91 ? -24.362 5.366 10.880 1.00 89.25 91 THR A O 1
ATOM 725 N N . SER A 1 92 ? -26.308 4.428 11.507 1.00 90.00 92 SER A N 1
ATOM 726 C CA . SER A 1 92 ? -26.176 3.228 10.683 1.00 90.00 92 SER A CA 1
ATOM 727 C C . SER A 1 92 ? -27.179 3.341 9.551 1.00 90.00 92 SER A C 1
ATOM 729 O O . SER A 1 92 ? -28.369 3.491 9.817 1.00 90.00 92 SER A O 1
ATOM 731 N N . ASP A 1 93 ? -26.691 3.271 8.321 1.00 79.12 93 ASP A N 1
ATOM 732 C CA . ASP A 1 93 ? -27.541 2.990 7.168 1.00 79.12 93 ASP A CA 1
ATOM 733 C C . ASP A 1 93 ? -27.774 1.470 7.155 1.00 79.12 93 ASP A C 1
ATOM 735 O O . ASP A 1 93 ? -26.828 0.711 7.406 1.00 79.12 93 ASP A O 1
ATOM 739 N N . GLN A 1 94 ? -29.031 1.042 7.024 1.00 74.56 94 GLN A N 1
ATOM 740 C CA . GLN A 1 94 ? -29.433 -0.372 7.013 1.00 74.56 94 GLN A CA 1
ATOM 741 C C . GLN A 1 94 ? -29.5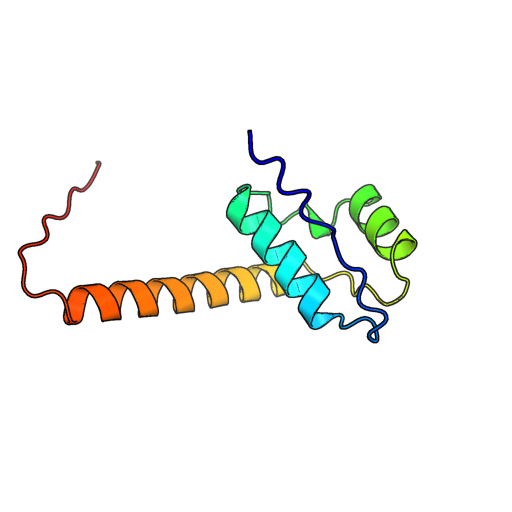31 -0.905 5.589 1.00 74.56 94 GLN A C 1
ATOM 743 O O . GLN A 1 94 ? -29.994 -0.144 4.714 1.00 74.56 94 GLN A O 1
#

pLDDT: mean 80.8, std 14.78, range [34.41, 94.56]